Protein AF-A0A961SY66-F1 (afdb_monomer_lite)

Structure (mmCIF, N/CA/C/O backbone):
d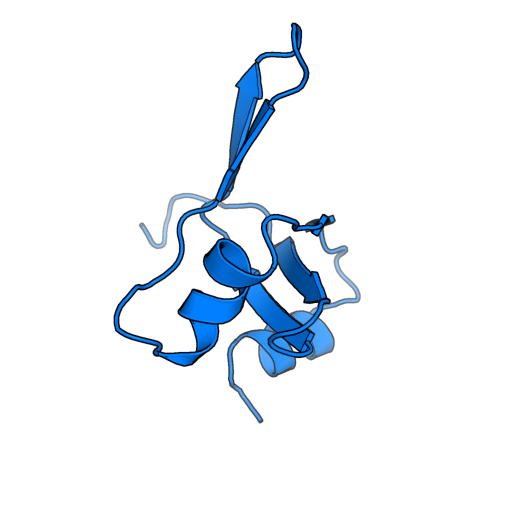ata_AF-A0A961SY66-F1
#
_entry.id   AF-A0A961SY66-F1
#
loop_
_atom_site.group_PDB
_atom_site.id
_atom_site.type_symbol
_atom_site.label_atom_id
_atom_site.label_alt_id
_atom_site.label_comp_id
_atom_site.label_asym_id
_atom_site.label_entity_id
_atom_site.label_seq_id
_atom_site.pdbx_PDB_ins_code
_atom_site.Cartn_x
_atom_site.Cartn_y
_atom_site.Cartn_z
_atom_site.occupancy
_atom_site.B_iso_or_equiv
_atom_site.auth_seq_id
_atom_site.auth_comp_id
_atom_site.auth_asym_id
_atom_site.auth_atom_id
_atom_site.pdbx_PDB_model_num
ATOM 1 N N . MET A 1 1 ? -11.400 15.581 3.584 1.00 88.75 1 MET A N 1
ATOM 2 C CA . MET A 1 1 ? -11.542 14.221 3.017 1.00 88.75 1 MET A CA 1
ATOM 3 C C . MET A 1 1 ? -12.402 13.263 3.843 1.00 88.75 1 MET A C 1
ATOM 5 O O . MET A 1 1 ? -12.826 12.273 3.284 1.00 88.75 1 MET A O 1
ATOM 9 N N . ALA A 1 2 ? -12.750 13.540 5.109 1.00 96.44 2 ALA A N 1
ATOM 10 C CA . ALA A 1 2 ? -13.457 12.578 5.978 1.00 96.44 2 ALA A CA 1
ATOM 11 C C . ALA A 1 2 ? -14.829 12.050 5.480 1.00 96.44 2 ALA A C 1
ATOM 13 O O . ALA A 1 2 ? -15.314 11.062 6.011 1.00 96.44 2 ALA A O 1
ATOM 14 N N . ARG A 1 3 ? -15.462 12.688 4.481 1.00 97.69 3 ARG A N 1
ATOM 15 C CA . ARG A 1 3 ? -16.716 12.222 3.850 1.00 97.69 3 ARG A CA 1
ATOM 16 C C . ARG A 1 3 ? -16.511 11.492 2.513 1.00 97.69 3 ARG A C 1
ATOM 18 O O . ARG A 1 3 ? -17.486 11.069 1.907 1.00 97.69 3 ARG A O 1
ATOM 25 N N . PHE A 1 4 ? -15.272 11.378 2.038 1.00 97.31 4 PHE A N 1
ATOM 26 C CA . PHE A 1 4 ? -14.924 10.656 0.817 1.00 97.31 4 PHE A CA 1
ATOM 27 C C . PHE A 1 4 ? -14.396 9.280 1.219 1.00 97.31 4 PHE A C 1
ATOM 29 O O . PHE A 1 4 ? -13.289 9.172 1.749 1.00 97.31 4 PHE A O 1
ATOM 36 N N . ALA A 1 5 ? -15.211 8.244 1.031 1.00 97.19 5 ALA A N 1
ATOM 37 C CA . ALA A 1 5 ? -14.831 6.887 1.397 1.00 97.19 5 ALA A CA 1
ATOM 38 C C . ALA A 1 5 ? -13.630 6.416 0.562 1.00 97.19 5 ALA A C 1
ATOM 40 O O . ALA A 1 5 ? -13.564 6.658 -0.642 1.00 97.19 5 ALA A O 1
ATOM 41 N N . GLY A 1 6 ? -12.688 5.730 1.207 1.00 96.81 6 GLY A N 1
ATOM 42 C CA . GLY A 1 6 ? -11.546 5.099 0.554 1.00 96.81 6 GLY A CA 1
ATOM 43 C C . GLY A 1 6 ? -11.392 3.671 1.053 1.00 96.81 6 GLY A C 1
ATOM 44 O O . GLY A 1 6 ? -11.557 3.414 2.246 1.00 96.81 6 GLY A O 1
ATOM 45 N N . ALA A 1 7 ? -11.078 2.748 0.145 1.00 97.62 7 ALA A N 1
ATOM 46 C CA . ALA A 1 7 ? -10.717 1.390 0.529 1.00 97.62 7 ALA A CA 1
ATOM 47 C C . ALA A 1 7 ? -9.455 1.418 1.405 1.00 97.62 7 ALA A C 1
ATOM 49 O O . ALA A 1 7 ? -8.507 2.156 1.121 1.00 97.62 7 ALA A O 1
ATOM 50 N N . VAL A 1 8 ? -9.439 0.616 2.469 1.00 98.25 8 VAL A N 1
ATOM 51 C CA . VAL A 1 8 ? -8.271 0.497 3.346 1.00 98.25 8 VAL A CA 1
ATOM 52 C C . VAL A 1 8 ? -7.338 -0.557 2.772 1.00 98.25 8 VAL A C 1
ATOM 54 O O . VAL A 1 8 ? -7.743 -1.691 2.514 1.00 98.25 8 VAL A O 1
ATOM 57 N N . ASN A 1 9 ? -6.078 -0.184 2.586 1.00 98.69 9 ASN A N 1
ATOM 58 C CA . ASN A 1 9 ? -5.037 -1.073 2.104 1.00 98.69 9 ASN A CA 1
ATOM 59 C C . ASN A 1 9 ? -3.836 -1.031 3.049 1.00 98.69 9 ASN A C 1
ATOM 61 O O . ASN A 1 9 ? -3.619 -0.040 3.745 1.00 98.69 9 ASN A O 1
ATOM 65 N N . ILE A 1 10 ? -3.014 -2.074 3.020 1.00 98.69 10 ILE A N 1
ATOM 66 C CA . ILE A 1 10 ? -1.655 -2.037 3.561 1.00 98.69 10 ILE A CA 1
ATOM 67 C C . ILE A 1 10 ? -0.699 -2.151 2.386 1.00 98.69 10 ILE A C 1
ATOM 69 O O . ILE A 1 10 ? -0.699 -3.154 1.669 1.00 98.69 10 ILE A O 1
ATOM 73 N N . VAL A 1 11 ? 0.119 -1.122 2.192 1.00 98.69 11 VAL A N 1
ATOM 74 C CA . VAL A 1 11 ? 1.220 -1.179 1.233 1.0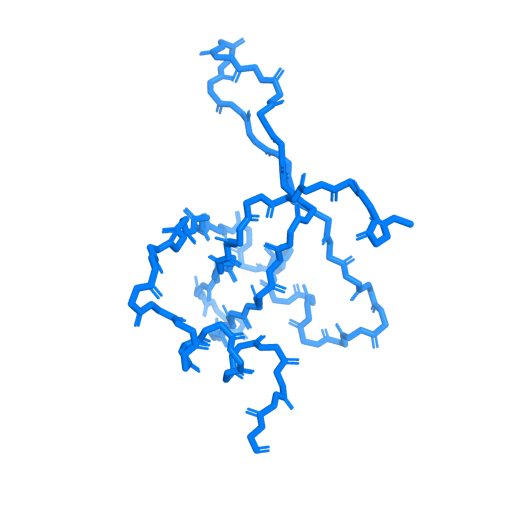0 98.69 11 VAL A CA 1
ATOM 75 C C . VAL A 1 11 ? 2.455 -1.702 1.952 1.00 98.69 11 VAL A C 1
ATOM 77 O O . VAL A 1 11 ? 2.811 -1.190 3.014 1.00 98.69 11 VAL A O 1
ATOM 80 N N . THR A 1 12 ? 3.079 -2.745 1.415 1.00 98.81 12 THR A N 1
ATOM 81 C CA . THR A 1 12 ? 4.267 -3.378 1.999 1.00 98.81 12 THR A CA 1
ATOM 82 C C . THR A 1 12 ? 5.435 -3.371 1.029 1.00 98.81 12 THR A C 1
ATOM 84 O O . THR A 1 12 ? 5.255 -3.322 -0.185 1.00 98.81 12 THR A O 1
ATOM 87 N N . THR A 1 13 ? 6.646 -3.415 1.569 1.00 98.81 13 THR A N 1
ATOM 88 C CA . THR A 1 13 ? 7.885 -3.618 0.820 1.00 98.81 13 THR A CA 1
ATOM 89 C C . THR A 1 13 ? 8.838 -4.488 1.633 1.00 98.81 13 THR A C 1
ATOM 91 O O . THR A 1 13 ? 8.788 -4.508 2.869 1.00 98.81 13 THR A O 1
ATOM 94 N N . ALA A 1 14 ? 9.693 -5.223 0.935 1.00 98.62 14 ALA A N 1
ATOM 95 C CA . ALA A 1 14 ? 10.757 -6.024 1.511 1.00 98.62 14 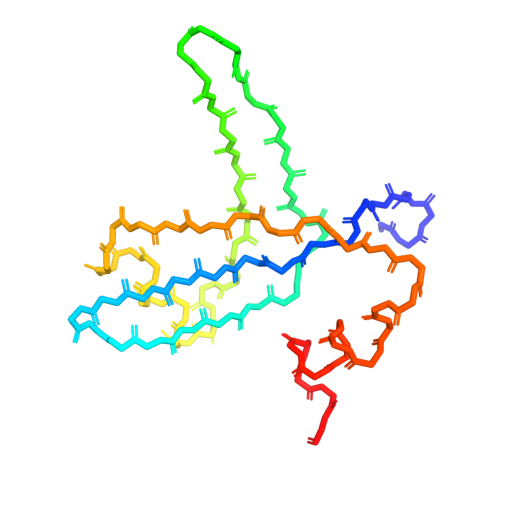ALA A CA 1
ATOM 96 C C . ALA A 1 14 ? 11.929 -6.070 0.528 1.00 98.62 14 ALA A C 1
ATOM 98 O O . ALA A 1 14 ? 11.722 -6.252 -0.671 1.00 98.62 14 ALA A O 1
ATOM 99 N N . GLY A 1 15 ? 13.146 -5.924 1.039 1.00 98.12 15 GLY A N 1
ATOM 100 C CA . GLY A 1 15 ? 14.361 -5.944 0.233 1.00 98.12 15 GLY A CA 1
ATOM 101 C C . GLY A 1 15 ? 15.595 -5.647 1.075 1.00 98.12 15 GLY A C 1
ATOM 102 O O . GLY A 1 15 ? 15.600 -5.883 2.285 1.00 98.12 15 GLY A O 1
ATOM 103 N N . HIS A 1 16 ? 16.644 -5.141 0.429 1.00 97.62 16 HIS A N 1
ATOM 104 C CA . HIS A 1 16 ? 17.937 -4.858 1.064 1.00 97.62 16 HIS A CA 1
ATOM 105 C C . HIS A 1 16 ? 17.848 -3.775 2.152 1.00 97.62 16 HIS A C 1
ATOM 107 O O . HIS A 1 16 ? 18.532 -3.893 3.165 1.00 97.62 16 HIS A O 1
ATOM 113 N N . SER A 1 17 ? 16.928 -2.813 2.019 1.00 97.56 17 SER A N 1
ATOM 114 C CA . SER A 1 17 ? 16.650 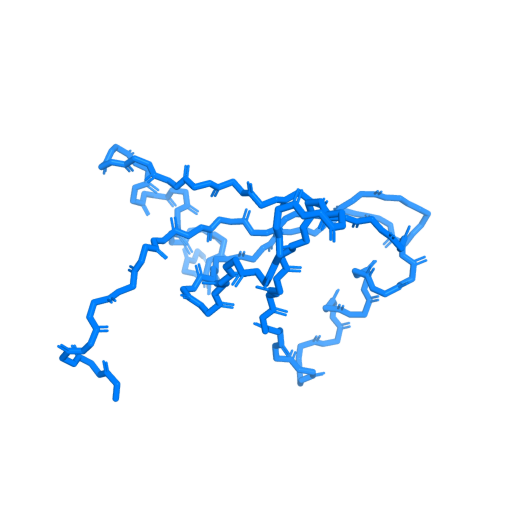-1.791 3.039 1.00 97.56 17 SER A CA 1
ATOM 115 C C . SER A 1 17 ? 15.774 -2.296 4.190 1.00 97.56 17 SER A C 1
ATOM 117 O O . SER A 1 17 ? 15.416 -1.538 5.088 1.00 97.56 17 SER A O 1
ATOM 119 N N . GLY A 1 18 ? 15.402 -3.579 4.186 1.00 98.06 18 GLY A N 1
ATOM 120 C CA . GLY A 1 18 ? 14.559 -4.198 5.202 1.00 98.06 18 GLY A CA 1
ATOM 121 C C . GLY A 1 18 ? 13.085 -4.267 4.808 1.00 98.06 18 GLY A C 1
ATOM 122 O O . GLY A 1 18 ? 12.721 -4.231 3.629 1.00 98.06 18 GLY A O 1
ATOM 123 N N . ARG A 1 19 ? 12.222 -4.438 5.817 1.00 98.31 19 ARG A N 1
ATOM 124 C CA . ARG A 1 19 ? 10.773 -4.626 5.652 1.00 98.31 19 ARG A CA 1
ATOM 125 C C . ARG A 1 19 ? 10.010 -3.435 6.198 1.00 98.31 19 ARG A C 1
ATOM 127 O O . ARG A 1 19 ? 10.323 -2.941 7.279 1.00 98.31 19 ARG A O 1
ATOM 134 N N . ARG A 1 20 ? 8.955 -3.043 5.492 1.00 97.88 20 ARG A N 1
ATOM 135 C CA . ARG A 1 20 ? 8.031 -2.003 5.941 1.00 97.88 20 ARG A CA 1
ATOM 136 C C . ARG A 1 20 ? 6.618 -2.279 5.455 1.00 97.88 20 ARG A C 1
ATOM 138 O O . ARG A 1 20 ? 6.431 -2.779 4.351 1.00 97.88 20 ARG A O 1
ATOM 145 N N . GLY A 1 21 ? 5.632 -1.904 6.263 1.00 98.25 21 GLY A N 1
ATOM 146 C CA . GLY A 1 21 ? 4.250 -1.773 5.826 1.00 98.25 21 GLY A CA 1
ATOM 147 C C . GLY A 1 21 ? 3.613 -0.514 6.394 1.00 98.25 21 GLY A C 1
ATOM 148 O O . GLY A 1 21 ? 4.046 -0.026 7.438 1.00 98.25 21 GLY A O 1
ATOM 149 N N . VAL A 1 22 ? 2.609 0.014 5.699 1.00 98.25 22 VAL A N 1
ATOM 150 C CA . VAL A 1 22 ? 1.859 1.204 6.120 1.00 98.25 22 VAL A CA 1
ATOM 151 C C . VAL A 1 22 ? 0.400 1.060 5.705 1.00 98.25 22 VAL A C 1
ATOM 153 O O . VAL A 1 22 ? 0.115 0.682 4.566 1.00 98.25 22 VAL A O 1
ATOM 156 N N . THR A 1 23 ? -0.522 1.403 6.601 1.00 98.44 23 THR A N 1
ATOM 157 C CA . THR A 1 23 ? -1.944 1.533 6.261 1.00 98.44 23 THR A CA 1
ATOM 158 C C . THR A 1 23 ? -2.166 2.771 5.395 1.00 98.44 23 THR A C 1
ATOM 160 O O . THR A 1 23 ? -1.791 3.882 5.771 1.00 98.44 23 THR A O 1
ATOM 163 N N . VAL A 1 24 ? -2.794 2.591 4.232 1.00 98.19 24 VAL A N 1
ATOM 164 C CA . VAL A 1 24 ? -3.054 3.648 3.250 1.00 98.19 24 VAL A CA 1
ATOM 165 C C . VAL A 1 24 ? -4.479 3.565 2.706 1.00 98.19 24 VAL A C 1
ATOM 167 O O . VAL A 1 24 ? -4.988 2.494 2.384 1.00 98.19 24 VAL A O 1
ATOM 170 N N . SER A 1 25 ? -5.113 4.726 2.554 1.00 97.81 25 SER A N 1
ATOM 171 C CA . SER A 1 25 ? -6.358 4.893 1.789 1.00 97.81 25 SER A CA 1
ATOM 172 C C . SER A 1 25 ? -6.143 5.626 0.459 1.00 97.81 25 SER A C 1
ATOM 174 O O . SER A 1 25 ? -7.009 5.604 -0.408 1.00 97.81 25 SER A O 1
ATOM 176 N N . ALA A 1 26 ? -4.978 6.257 0.273 1.00 98.00 26 ALA A N 1
ATOM 177 C CA . ALA A 1 26 ? -4.601 6.970 -0.944 1.00 98.00 26 ALA A CA 1
ATOM 178 C C . ALA A 1 26 ? -3.889 6.031 -1.933 1.00 98.00 26 ALA A C 1
ATOM 180 O O . ALA A 1 26 ? -2.669 6.100 -2.106 1.00 98.00 26 ALA A O 1
ATOM 181 N N . ALA A 1 27 ? -4.665 5.143 -2.552 1.00 97.88 27 ALA A N 1
ATOM 182 C CA . ALA A 1 27 ? -4.227 4.261 -3.627 1.00 97.88 27 ALA A CA 1
ATOM 183 C C . ALA A 1 27 ? -5.264 4.256 -4.759 1.00 97.88 27 ALA A C 1
ATOM 185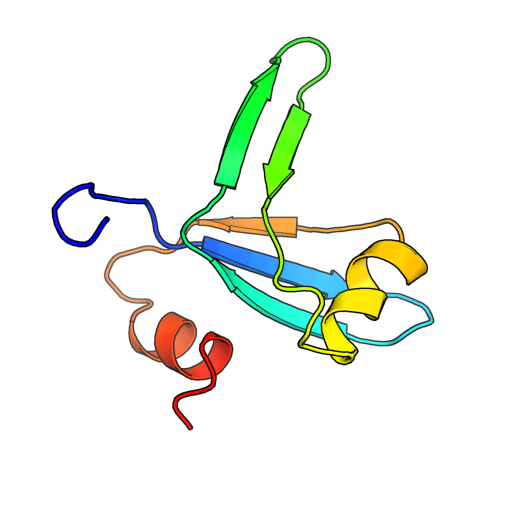 O O . ALA A 1 27 ? -6.465 4.315 -4.493 1.00 97.88 27 ALA A O 1
ATOM 186 N N . VAL A 1 28 ? -4.811 4.203 -6.012 1.00 97.75 28 VAL A N 1
ATOM 187 C CA . VAL A 1 28 ? -5.697 4.256 -7.185 1.00 97.75 28 VAL A CA 1
ATOM 188 C C . VAL A 1 28 ? -5.131 3.445 -8.353 1.00 97.75 28 VAL A C 1
ATOM 190 O O . VAL A 1 28 ? -3.913 3.336 -8.513 1.00 97.75 28 VAL A O 1
ATOM 193 N N . SER A 1 29 ? -6.022 2.874 -9.166 1.00 98.25 29 SER A N 1
ATOM 194 C CA . SER A 1 29 ? -5.669 2.297 -10.468 1.00 98.25 29 SER A CA 1
ATOM 195 C C . SER A 1 29 ? -5.298 3.405 -11.456 1.00 98.25 29 SER A C 1
ATOM 197 O O . SER A 1 29 ? -5.920 4.467 -11.458 1.00 98.25 29 SER A O 1
ATOM 199 N N . VAL A 1 30 ? -4.271 3.169 -12.273 1.00 98.50 30 VAL A N 1
ATOM 200 C CA . VAL A 1 30 ? -3.776 4.132 -13.270 1.00 98.50 30 VAL A CA 1
ATOM 201 C C . VAL A 1 30 ? -4.045 3.642 -14.691 1.00 98.50 30 VAL A C 1
ATOM 203 O O . VAL A 1 30 ? -4.569 4.396 -15.503 1.00 98.50 30 VAL A O 1
ATOM 206 N N . SER A 1 31 ? -3.679 2.396 -14.996 1.00 98.44 31 SER A N 1
ATOM 207 C CA . SER A 1 31 ? -3.864 1.771 -16.311 1.00 98.44 31 SER A CA 1
ATOM 208 C C . SER A 1 31 ? -3.989 0.257 -16.152 1.00 98.44 31 SER A C 1
ATOM 210 O O . SER A 1 31 ? -3.466 -0.306 -15.188 1.00 98.44 31 SER A O 1
ATOM 212 N N . ASP A 1 32 ? -4.663 -0.404 -17.086 1.00 98.25 32 ASP A N 1
ATOM 213 C CA . ASP A 1 32 ? -4.674 -1.860 -17.252 1.00 98.25 32 ASP A CA 1
ATOM 214 C C . ASP A 1 32 ? -3.704 -2.335 -18.353 1.00 98.25 32 ASP A C 1
ATOM 216 O O . ASP A 1 32 ? -3.403 -3.526 -18.432 1.00 98.25 32 ASP A O 1
ATOM 220 N N . ASN A 1 33 ? -3.151 -1.416 -19.153 1.00 97.06 33 ASN A N 1
ATOM 221 C CA . ASN A 1 33 ? -2.171 -1.704 -20.196 1.00 97.06 33 ASN A CA 1
ATOM 222 C C . ASN A 1 33 ? -1.028 -0.659 -20.210 1.00 97.06 33 ASN A C 1
ATOM 224 O O . ASN A 1 33 ? -1.174 0.411 -20.808 1.00 97.06 33 ASN A O 1
ATOM 228 N N . PRO A 1 34 ? 0.114 -0.934 -19.553 1.00 97.31 34 PRO A N 1
ATOM 229 C CA . PRO A 1 34 ? 0.339 -2.059 -18.644 1.00 97.31 34 PRO A CA 1
ATOM 230 C C . PRO A 1 34 ? -0.425 -1.880 -17.314 1.00 97.31 34 PRO A C 1
ATOM 232 O O . PRO A 1 34 ? -0.681 -0.740 -16.911 1.00 97.31 34 PRO A O 1
ATOM 235 N N . PRO A 1 35 ? -0.730 -2.970 -16.582 1.00 98.31 35 PRO A N 1
ATOM 236 C CA . PRO A 1 35 ? -1.332 -2.889 -15.254 1.00 98.31 35 PRO A CA 1
ATOM 237 C C . PRO A 1 35 ? -0.495 -2.024 -14.306 1.00 98.31 35 PRO A C 1
ATOM 239 O O . PRO A 1 35 ? 0.637 -2.368 -13.965 1.00 98.31 35 PRO A O 1
ATOM 242 N N . THR A 1 36 ? -1.051 -0.889 -13.889 1.00 98.56 36 THR A N 1
ATOM 243 C CA . THR A 1 36 ? -0.349 0.145 -13.123 1.00 98.56 36 THR A CA 1
ATOM 244 C C . THR A 1 36 ? -1.235 0.668 -11.998 1.00 98.56 36 THR A C 1
ATOM 246 O O . THR A 1 36 ? -2.408 0.990 -12.206 1.00 98.56 36 THR A O 1
ATOM 249 N N . ILE A 1 37 ? -0.655 0.808 -10.807 1.00 98.50 37 ILE A N 1
ATOM 250 C CA . ILE A 1 37 ? -1.285 1.420 -9.632 1.00 98.50 37 ILE A CA 1
ATOM 251 C C . ILE A 1 37 ? -0.374 2.499 -9.043 1.00 98.50 37 ILE A C 1
ATOM 253 O O . ILE A 1 37 ? 0.848 2.440 -9.182 1.00 98.50 37 ILE A O 1
ATOM 257 N N . LEU A 1 38 ? -0.972 3.463 -8.347 1.00 98.31 38 LEU A N 1
ATOM 258 C CA . LEU A 1 38 ? -0.273 4.514 -7.609 1.00 98.31 38 LEU A CA 1
ATOM 259 C C . LEU A 1 38 ? -0.649 4.448 -6.126 1.00 98.31 38 LEU A C 1
ATOM 261 O O . LEU A 1 38 ? -1.817 4.249 -5.793 1.00 98.31 38 LEU A O 1
ATOM 265 N N . VAL A 1 39 ? 0.330 4.676 -5.247 1.00 98.50 39 VAL A N 1
ATOM 266 C CA . VAL A 1 39 ? 0.144 4.826 -3.796 1.00 98.50 39 VAL A CA 1
ATOM 267 C C . VAL A 1 39 ? 0.857 6.092 -3.324 1.00 98.50 39 VAL A C 1
ATOM 269 O O . VAL A 1 39 ? 2.017 6.321 -3.668 1.00 98.50 39 VAL A O 1
ATOM 272 N N . CYS A 1 40 ? 0.187 6.904 -2.507 1.00 98.00 40 CYS A N 1
ATOM 273 C CA . CYS A 1 40 ? 0.773 8.116 -1.932 1.00 98.00 40 CYS A CA 1
ATOM 274 C C . CYS A 1 40 ? 1.336 7.849 -0.528 1.00 98.00 40 CYS A C 1
ATOM 276 O O . CYS A 1 40 ? 0.593 7.495 0.387 1.00 98.00 40 CYS A O 1
ATOM 278 N N . LEU A 1 41 ? 2.637 8.088 -0.332 1.00 97.88 41 LEU A N 1
ATOM 279 C CA . LEU A 1 41 ? 3.326 7.932 0.955 1.00 97.88 41 LEU A CA 1
ATOM 280 C C . LEU A 1 41 ? 3.800 9.279 1.516 1.00 97.88 41 LEU A C 1
ATOM 282 O O . LEU A 1 41 ? 4.293 10.144 0.792 1.00 97.88 41 LEU A O 1
ATOM 286 N N . ASN A 1 42 ? 3.691 9.453 2.837 1.00 96.12 42 ASN A N 1
ATOM 287 C CA . ASN A 1 42 ? 4.177 10.655 3.513 1.00 96.12 42 ASN A CA 1
ATOM 288 C C . ASN A 1 42 ? 5.711 10.639 3.621 1.00 96.12 42 ASN A C 1
ATOM 290 O O . ASN A 1 42 ? 6.269 9.857 4.391 1.00 96.12 42 ASN A O 1
ATOM 294 N N . ARG A 1 43 ? 6.389 11.542 2.906 1.00 94.44 43 ARG A N 1
ATOM 295 C CA . ARG A 1 43 ? 7.857 11.674 2.920 1.00 94.44 43 ARG A CA 1
ATOM 296 C C . ARG A 1 43 ? 8.452 12.058 4.280 1.00 94.44 43 ARG A C 1
ATOM 298 O O . ARG A 1 43 ? 9.622 11.800 4.516 1.00 94.44 43 ARG A O 1
ATOM 305 N N . ASN A 1 44 ? 7.655 12.630 5.188 1.00 96.25 44 ASN A N 1
ATOM 306 C CA . ASN A 1 44 ? 8.116 13.003 6.532 1.00 96.25 44 ASN A CA 1
ATOM 307 C C . ASN A 1 44 ? 8.302 11.781 7.452 1.00 96.25 44 ASN A C 1
ATOM 309 O O . ASN A 1 44 ? 8.793 11.918 8.570 1.00 96.25 44 ASN A O 1
ATOM 313 N N . ARG A 1 45 ? 7.894 10.582 7.015 1.00 95.88 45 ARG A N 1
ATOM 314 C CA . ARG A 1 45 ? 8.236 9.320 7.678 1.00 95.88 45 ARG A CA 1
ATOM 315 C C . ARG A 1 45 ? 9.468 8.744 6.991 1.00 95.88 45 ARG A C 1
ATOM 317 O O . ARG A 1 45 ? 9.332 8.174 5.916 1.00 95.88 45 ARG A O 1
ATOM 324 N N . ALA A 1 46 ? 10.639 8.890 7.614 1.00 94.81 46 ALA A N 1
ATOM 325 C CA . ALA A 1 46 ? 11.928 8.488 7.040 1.00 94.81 46 ALA A CA 1
ATOM 326 C C . ALA A 1 46 ? 11.935 7.031 6.546 1.00 94.81 46 ALA A C 1
ATOM 328 O O . ALA A 1 46 ? 12.403 6.750 5.451 1.00 94.81 46 ALA A O 1
ATOM 329 N N . GLU A 1 47 ? 11.305 6.123 7.290 1.00 95.50 47 GLU A N 1
ATOM 330 C CA . GLU A 1 47 ? 11.189 4.709 6.918 1.00 95.50 47 GLU A CA 1
ATOM 331 C C . GLU A 1 47 ? 10.436 4.483 5.589 1.00 95.50 47 GLU A C 1
ATOM 333 O O . GLU A 1 47 ? 10.625 3.454 4.947 1.00 95.50 47 GLU A O 1
ATOM 338 N N . ASN A 1 48 ? 9.612 5.432 5.112 1.00 97.62 48 ASN A N 1
ATOM 339 C CA . ASN A 1 48 ? 8.993 5.329 3.782 1.00 97.62 48 ASN A CA 1
ATOM 340 C C . ASN A 1 48 ? 10.024 5.379 2.637 1.00 97.62 48 ASN A C 1
ATOM 342 O O . ASN A 1 48 ? 9.673 5.006 1.518 1.00 97.62 48 ASN A O 1
ATOM 346 N N . ALA A 1 49 ? 11.277 5.774 2.894 1.00 97.50 49 ALA A N 1
ATOM 347 C CA . ALA A 1 49 ? 12.365 5.661 1.923 1.00 97.50 49 ALA A CA 1
ATOM 348 C C . ALA A 1 49 ? 12.599 4.206 1.472 1.00 97.50 49 ALA A C 1
ATOM 350 O O . ALA A 1 49 ? 12.948 3.982 0.314 1.00 97.50 49 ALA A O 1
ATOM 351 N N . PHE A 1 50 ? 12.282 3.214 2.319 1.00 98.31 50 PHE A N 1
ATOM 352 C CA . PHE A 1 50 ? 12.491 1.795 2.005 1.00 98.31 50 PHE A CA 1
ATOM 353 C C . PHE A 1 50 ? 11.717 1.348 0.760 1.00 98.31 50 PHE A C 1
ATOM 355 O O . PHE A 1 50 ? 12.166 0.454 0.056 1.00 98.31 50 PHE A O 1
ATOM 362 N N . PHE A 1 51 ? 10.574 1.971 0.450 1.00 98.38 51 PHE A N 1
ATOM 363 C CA . PHE A 1 51 ? 9.813 1.655 -0.764 1.00 98.38 51 PHE A CA 1
ATOM 364 C C . PHE A 1 51 ? 10.578 2.030 -2.036 1.00 98.38 51 PHE A C 1
ATOM 366 O O . PHE A 1 51 ? 10.583 1.263 -2.996 1.00 98.38 51 PHE A O 1
ATOM 373 N N . ALA A 1 52 ? 11.233 3.193 -2.035 1.00 97.50 52 ALA A N 1
ATOM 374 C CA . ALA A 1 52 ? 12.037 3.646 -3.164 1.00 97.50 52 ALA A CA 1
ATOM 375 C C . ALA A 1 52 ? 13.351 2.863 -3.256 1.00 97.50 52 ALA A C 1
ATOM 377 O O . ALA A 1 52 ? 13.738 2.449 -4.344 1.00 97.50 52 ALA A O 1
ATOM 378 N N . GLU A 1 53 ? 14.004 2.615 -2.119 1.00 98.12 53 GLU A N 1
ATOM 379 C CA . GLU A 1 53 ? 15.273 1.888 -2.072 1.00 98.12 53 GLU A CA 1
ATOM 380 C C . GLU A 1 53 ? 15.112 0.412 -2.463 1.00 98.12 53 GLU A C 1
ATOM 382 O O . GLU A 1 53 ? 15.917 -0.105 -3.235 1.00 98.12 53 GLU A O 1
ATOM 387 N N . ASN A 1 54 ? 14.060 -0.266 -1.992 1.00 98.50 54 ASN A N 1
ATOM 388 C CA . ASN A 1 54 ? 13.777 -1.649 -2.386 1.00 98.50 54 ASN A CA 1
ATOM 389 C C . ASN A 1 54 ? 13.258 -1.754 -3.831 1.00 98.50 54 ASN A C 1
ATOM 391 O O . ASN A 1 54 ? 13.376 -2.816 -4.438 1.00 98.50 54 ASN A O 1
ATOM 395 N N . GLY A 1 55 ? 12.638 -0.697 -4.368 1.00 98.31 55 GLY A N 1
ATOM 396 C CA . GLY A 1 55 ? 12.109 -0.658 -5.737 1.00 98.31 55 GLY A CA 1
ATOM 397 C C . GLY A 1 55 ? 10.892 -1.557 -5.996 1.00 98.31 55 GLY A C 1
ATOM 398 O O . GLY A 1 55 ? 10.459 -1.689 -7.138 1.00 98.31 55 GLY A O 1
ATOM 399 N N . VAL A 1 56 ? 10.329 -2.179 -4.956 1.00 98.56 56 VAL A N 1
ATOM 400 C CA . VAL A 1 56 ? 9.183 -3.092 -5.047 1.00 98.56 56 VAL A CA 1
ATOM 401 C C . VAL A 1 56 ? 8.164 -2.800 -3.953 1.00 98.56 56 VAL A C 1
ATOM 403 O O . VAL A 1 56 ? 8.517 -2.413 -2.835 1.00 98.56 56 VAL A O 1
ATOM 406 N N . MET A 1 57 ? 6.888 -3.024 -4.261 1.00 98.50 57 MET A N 1
ATOM 407 C CA . MET A 1 57 ? 5.802 -2.942 -3.290 1.00 98.50 57 MET A CA 1
ATOM 408 C C . MET A 1 57 ? 4.700 -3.961 -3.583 1.00 98.50 57 MET A C 1
ATOM 410 O O . MET A 1 57 ? 4.513 -4.364 -4.729 1.00 98.50 57 MET A O 1
ATOM 414 N N . ALA A 1 58 ? 3.934 -4.318 -2.556 1.00 98.69 58 ALA A N 1
ATOM 415 C CA . ALA A 1 58 ? 2.661 -5.016 -2.689 1.00 98.69 58 ALA A CA 1
ATOM 416 C C . ALA A 1 58 ? 1.546 -4.171 -2.065 1.00 98.69 58 ALA A C 1
ATOM 418 O O . ALA A 1 58 ? 1.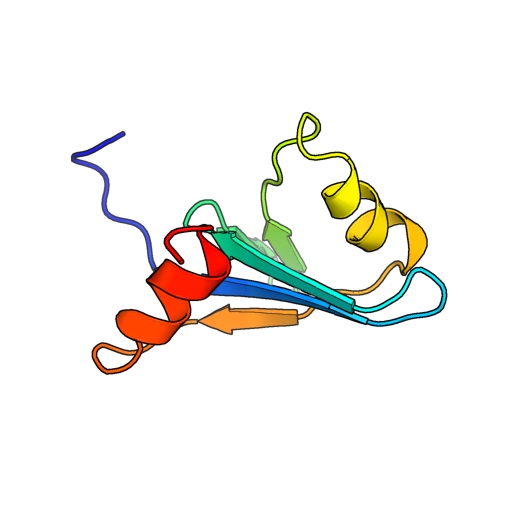714 -3.623 -0.973 1.00 98.69 58 ALA A O 1
ATOM 419 N N . LEU A 1 59 ? 0.406 -4.068 -2.749 1.00 98.56 59 LEU A N 1
ATOM 420 C CA . LEU A 1 59 ? -0.796 -3.418 -2.231 1.00 98.56 59 LEU A CA 1
ATOM 421 C C . LEU A 1 59 ? -1.785 -4.494 -1.776 1.00 98.56 59 LEU A C 1
ATOM 423 O O . LEU A 1 59 ? -2.270 -5.274 -2.590 1.00 98.56 59 LEU A O 1
ATOM 427 N N . ASN A 1 60 ? -2.082 -4.527 -0.479 1.00 98.62 60 ASN A N 1
ATOM 428 C CA . ASN A 1 60 ? -2.955 -5.528 0.128 1.00 98.62 60 ASN A CA 1
ATOM 429 C C . ASN A 1 60 ? -4.271 -4.860 0.533 1.00 98.62 60 ASN A C 1
ATOM 431 O O . ASN A 1 60 ? -4.306 -4.127 1.523 1.00 98.62 60 ASN A O 1
ATOM 435 N N . THR A 1 61 ? -5.344 -5.086 -0.221 1.00 98.50 61 THR A N 1
ATOM 436 C CA . THR A 1 61 ? -6.678 -4.578 0.130 1.00 98.50 61 THR A CA 1
ATOM 437 C C . THR A 1 61 ? -7.246 -5.356 1.310 1.00 98.50 61 THR A C 1
ATOM 439 O O . THR A 1 61 ? -7.209 -6.585 1.333 1.00 98.50 61 THR A O 1
ATOM 442 N N . LEU A 1 62 ? -7.741 -4.640 2.319 1.00 98.44 62 LEU A N 1
ATOM 443 C CA . LEU A 1 62 ? -8.225 -5.246 3.554 1.00 98.44 62 LEU A CA 1
ATOM 444 C C . LEU A 1 62 ? -9.714 -5.595 3.491 1.00 98.44 62 LEU A C 1
ATOM 446 O O . LEU A 1 62 ? -10.507 -4.920 2.839 1.00 98.44 62 LEU A O 1
ATOM 450 N N . CYS A 1 63 ? -10.084 -6.633 4.240 1.00 98.00 63 CYS A N 1
ATOM 451 C CA . CYS A 1 63 ? -11.465 -7.036 4.483 1.00 98.00 63 CYS A CA 1
ATOM 452 C C . CYS A 1 63 ? -11.949 -6.508 5.843 1.00 98.00 63 CYS A C 1
ATOM 454 O O . CYS A 1 63 ? -11.148 -6.074 6.673 1.00 98.00 63 CYS A O 1
ATOM 456 N N . GLU A 1 64 ? -13.257 -6.608 6.095 1.00 96.56 64 GLU A N 1
ATOM 457 C CA . GLU A 1 64 ? -13.908 -6.160 7.338 1.00 96.56 64 GLU A CA 1
ATOM 458 C C . GLU A 1 64 ? -13.215 -6.679 8.612 1.00 96.56 64 GLU A C 1
ATOM 460 O O . GLU A 1 64 ? -13.012 -5.926 9.559 1.00 96.56 64 GLU A O 1
ATOM 465 N N . GLY A 1 65 ? -12.758 -7.935 8.619 1.00 97.75 65 GLY A N 1
ATOM 466 C CA . GLY A 1 65 ? -12.090 -8.545 9.775 1.00 97.75 65 GLY A CA 1
ATOM 467 C C . GLY A 1 65 ? -10.681 -8.017 10.090 1.00 97.75 65 GLY A C 1
ATOM 468 O O . GLY A 1 65 ? -10.102 -8.410 11.100 1.00 97.75 65 GLY A O 1
ATOM 469 N N . HIS A 1 66 ? -10.097 -7.143 9.264 1.00 98.38 66 HIS A N 1
ATOM 470 C CA . HIS A 1 66 ? -8.694 -6.715 9.386 1.00 98.38 66 HIS A CA 1
ATOM 471 C C . HIS A 1 66 ? -8.504 -5.367 10.104 1.00 98.38 66 HIS A C 1
ATOM 473 O O . HIS A 1 66 ? -7.463 -4.728 9.948 1.00 98.38 66 HIS A O 1
ATOM 479 N N . VAL A 1 67 ? -9.469 -4.918 10.915 1.00 97.56 67 VAL A N 1
ATOM 480 C CA . VAL A 1 67 ? -9.379 -3.631 11.638 1.00 97.56 67 VAL A CA 1
ATOM 481 C C . VAL A 1 67 ? -8.145 -3.559 12.544 1.00 97.56 67 VAL A C 1
ATOM 483 O O . VAL A 1 67 ? -7.449 -2.546 12.550 1.00 97.56 67 VAL A O 1
ATOM 486 N N . SER A 1 68 ? -7.838 -4.625 13.288 1.00 97.56 68 SER A N 1
ATOM 487 C CA . SER A 1 68 ? -6.659 -4.667 14.167 1.00 97.56 68 SER A CA 1
ATOM 488 C C . SER A 1 68 ? -5.350 -4.550 13.381 1.00 97.56 68 SER A C 1
ATOM 490 O O . SER A 1 68 ? -4.454 -3.811 13.783 1.00 97.56 68 SER A O 1
ATOM 492 N N . LEU A 1 69 ? -5.268 -5.208 12.222 1.00 98.00 69 LEU A N 1
ATOM 493 C CA . LEU A 1 69 ? -4.125 -5.121 11.317 1.00 98.00 69 LEU A CA 1
ATOM 494 C C . LEU A 1 69 ? -3.977 -3.701 10.751 1.00 98.00 69 LEU A C 1
ATOM 496 O O . LEU A 1 69 ? -2.881 -3.144 10.758 1.00 98.00 69 LEU A O 1
ATOM 500 N N . ALA A 1 70 ? -5.085 -3.086 10.324 1.00 98.12 70 ALA A N 1
ATOM 501 C CA . ALA A 1 70 ? -5.094 -1.713 9.828 1.00 98.12 70 ALA A CA 1
ATOM 502 C C . ALA A 1 70 ? -4.580 -0.717 10.880 1.00 98.12 70 ALA A C 1
ATOM 504 O O . ALA A 1 70 ? -3.794 0.169 10.546 1.00 98.12 70 ALA A O 1
ATOM 505 N N . ARG A 1 71 ? -4.983 -0.872 12.148 1.00 97.69 71 ARG A N 1
ATOM 506 C CA . ARG A 1 71 ? -4.527 -0.021 13.260 1.00 97.69 71 ARG A CA 1
ATOM 507 C C . ARG A 1 71 ? -3.040 -0.200 13.557 1.00 97.69 71 ARG A C 1
ATOM 509 O O . ARG A 1 71 ? -2.310 0.789 13.590 1.00 97.69 71 ARG A O 1
ATOM 516 N N . ALA A 1 72 ? -2.570 -1.445 13.636 1.00 97.62 72 ALA A N 1
ATOM 517 C CA . ALA A 1 72 ? -1.155 -1.740 13.863 1.00 97.62 72 ALA A CA 1
ATOM 518 C C . ALA A 1 72 ? -0.253 -1.091 12.793 1.00 97.62 72 ALA A C 1
ATOM 520 O O . ALA A 1 72 ? 0.724 -0.419 13.115 1.00 97.62 72 ALA A O 1
ATOM 521 N N . PHE A 1 73 ? -0.623 -1.202 11.513 1.00 97.81 73 PHE A N 1
ATOM 522 C CA . PHE A 1 73 ? 0.121 -0.586 10.406 1.00 97.81 73 PHE A CA 1
ATOM 523 C C . PHE A 1 73 ? -0.143 0.924 10.222 1.00 97.81 73 PHE A C 1
ATOM 525 O O . PHE A 1 73 ? 0.534 1.568 9.415 1.00 97.81 73 PHE A O 1
ATOM 532 N N . ALA A 1 74 ? -1.090 1.510 10.964 1.00 96.94 74 ALA A N 1
ATOM 533 C CA . ALA A 1 74 ? -1.294 2.959 11.058 1.00 96.94 74 ALA A CA 1
ATOM 534 C C . ALA A 1 74 ? -0.455 3.609 12.178 1.00 96.94 74 ALA A C 1
ATOM 536 O O . ALA A 1 74 ? -0.401 4.837 12.260 1.00 96.94 74 ALA A O 1
ATOM 537 N N . GLY A 1 75 ? 0.226 2.805 13.005 1.00 93.12 75 GLY A N 1
ATOM 538 C CA . GLY A 1 75 ? 0.979 3.273 14.171 1.00 93.12 75 GLY A CA 1
ATOM 539 C C . GLY A 1 75 ? 0.132 3.416 15.438 1.00 93.12 75 GLY A C 1
ATOM 540 O O . GLY A 1 75 ? 0.556 4.091 16.370 1.00 93.12 75 GLY A O 1
ATOM 541 N N . GLU A 1 76 ? -1.059 2.810 15.470 1.00 88.00 76 GLU A N 1
ATOM 542 C CA . GLU A 1 76 ? -1.857 2.651 16.687 1.00 88.00 76 GLU A CA 1
ATOM 543 C C . GLU A 1 76 ? -1.448 1.334 17.367 1.00 88.00 76 GLU A C 1
ATOM 545 O O . GLU A 1 76 ? -1.994 0.269 17.062 1.00 88.00 76 GLU A O 1
ATOM 550 N N . GLY A 1 77 ? -0.446 1.403 18.245 1.00 59.94 77 GLY A N 1
ATOM 551 C CA . GLY A 1 77 ? 0.098 0.274 19.004 1.00 59.94 77 GLY A CA 1
ATOM 552 C C . GLY A 1 77 ? 1.117 0.718 20.039 1.00 59.94 77 GLY A C 1
ATOM 553 O O . GLY A 1 77 ? 1.783 1.748 19.792 1.00 59.94 77 GLY A O 1
#

Radius of gyration: 12.98 Å; chains: 1; bounding box: 35×23×39 Å

pLDDT: mean 97.02, std 4.62, range [59.94, 98.81]

Secondary structure (DSSP, 8-state):
-TTS----EEEEEEETTEEEEEEES-EEEEEETTEEEEE---TTSGGGHHHHHH---EEEEPPGGGHHHHHHHHT--

Foldseek 3Di:
DVVDDFFWKWKWAADPLGIAIAIFRAKDFDDVVVGDIDGDDDVVPVSVVRCVVRVDIDIGGDDPVCPVVNCVRNVND

Sequence (77 aa):
MARFAGAVNIVTTAGHSGRRGVTVSAAVSVSDNPPTILVCLNRNRAENAFFAENGVMALNTLCEGHVSLARAFAGEG